Protein AF-A0A932YZR0-F1 (afdb_monomer_lite)

Foldseek 3Di:
DVVVVVVVVVVVVVVVVVVVVPPPPPDFQVQQQVLVVVQCCVPPVQKDWPDKGWDRDDPPPPQWIWMWTWIAGPPPRHDIDIFIKIAGGRPDPDGHMDGDPDPPPPDD

Sequence (108 aa):
MRRALLQKMIVCVMLCSIALGACGYMCDQGAAESEAKDFLATMYPDKDVIARSCAGMDSDGDNYVSCTARVRGKTTGAAEETLALECAASFTLQSGCRLQRAGAVVNR

Radius of gyration: 21.75 Å; chains: 1; bounding box: 39×26×77 Å

pLDDT: mean 75.61, std 15.64, range [36.69, 91.69]

Str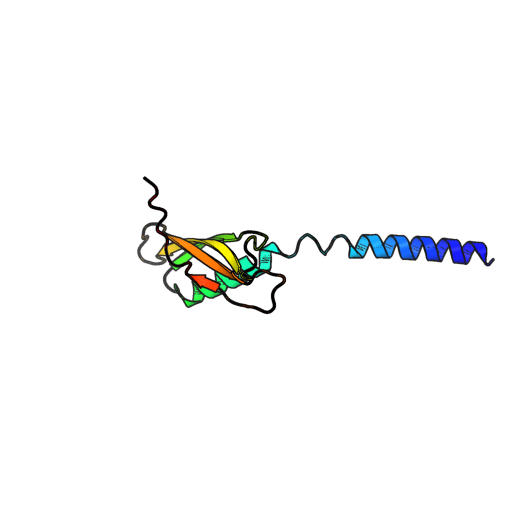ucture (mmCIF, N/CA/C/O backbone):
data_AF-A0A932YZR0-F1
#
_entry.id   AF-A0A932YZR0-F1
#
loop_
_atom_site.group_PDB
_atom_site.id
_atom_site.type_symbol
_atom_sit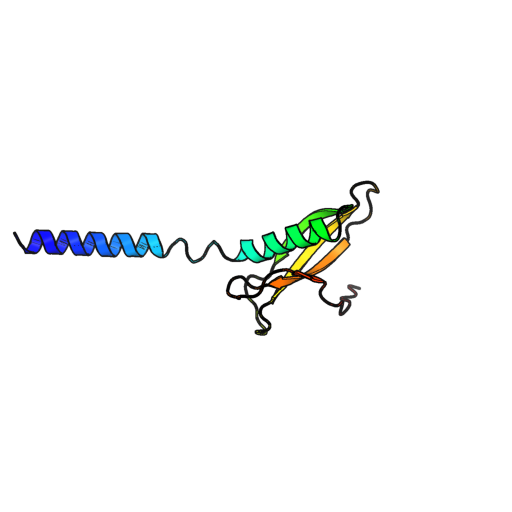e.label_atom_id
_atom_site.label_alt_id
_atom_site.label_comp_id
_atom_site.label_asym_id
_atom_site.label_entity_id
_atom_site.label_seq_id
_atom_site.pdbx_PDB_ins_code
_atom_site.Cartn_x
_atom_site.Cartn_y
_atom_site.Cartn_z
_atom_site.occupancy
_atom_site.B_iso_or_equiv
_atom_site.auth_seq_id
_atom_site.auth_comp_id
_atom_site.auth_asym_id
_atom_site.auth_atom_id
_atom_site.pdbx_PDB_model_num
ATOM 1 N N . MET A 1 1 ? 20.229 13.344 -53.249 1.00 58.09 1 MET A N 1
ATOM 2 C CA . MET A 1 1 ? 18.965 12.775 -52.715 1.00 58.09 1 MET A CA 1
ATOM 3 C C . MET A 1 1 ? 19.154 11.797 -51.545 1.00 58.09 1 MET A C 1
ATOM 5 O O . MET A 1 1 ? 18.442 11.940 -50.565 1.00 58.09 1 MET A O 1
ATOM 9 N N . ARG A 1 2 ? 20.130 10.868 -51.551 1.00 57.03 2 ARG A N 1
ATOM 10 C CA . ARG A 1 2 ? 20.336 9.890 -50.447 1.00 57.03 2 ARG A CA 1
ATOM 11 C C . ARG A 1 2 ? 20.735 10.494 -49.082 1.00 57.03 2 ARG A C 1
ATOM 13 O O . ARG A 1 2 ? 20.301 10.001 -48.050 1.00 57.03 2 ARG A O 1
ATOM 20 N N . ARG A 1 3 ? 21.496 11.598 -49.064 1.00 60.16 3 ARG A N 1
ATOM 21 C CA . ARG A 1 3 ? 21.935 12.274 -47.820 1.00 60.16 3 ARG A CA 1
ATOM 22 C C . ARG A 1 3 ? 20.786 12.938 -47.041 1.00 60.16 3 ARG A C 1
ATOM 24 O O . ARG A 1 3 ? 20.788 12.909 -45.819 1.00 60.16 3 ARG A O 1
ATOM 31 N N . ALA A 1 4 ? 19.768 13.440 -47.744 1.00 61.50 4 ALA A N 1
ATOM 32 C CA . ALA A 1 4 ? 18.584 14.047 -47.129 1.00 61.50 4 ALA A CA 1
ATOM 33 C C . ALA A 1 4 ? 17.641 13.010 -46.483 1.00 61.50 4 ALA A C 1
ATOM 35 O O . ALA A 1 4 ? 16.918 13.338 -45.549 1.00 61.50 4 ALA A O 1
ATOM 36 N N . LEU A 1 5 ? 17.660 11.758 -46.958 1.00 59.53 5 LEU A N 1
ATOM 37 C CA . LEU A 1 5 ? 16.898 10.648 -46.371 1.00 59.53 5 LEU A CA 1
ATOM 38 C C . LEU A 1 5 ? 17.582 10.097 -45.111 1.00 59.53 5 LEU A C 1
ATOM 40 O O . LEU A 1 5 ? 16.914 9.841 -44.113 1.00 59.53 5 LEU A O 1
ATOM 44 N N . LEU A 1 6 ? 18.916 10.001 -45.128 1.00 63.97 6 LEU A N 1
ATOM 45 C CA . LEU A 1 6 ? 19.725 9.605 -43.969 1.00 63.97 6 LEU A CA 1
ATOM 46 C C . LEU A 1 6 ? 19.584 10.587 -42.798 1.00 63.97 6 LEU A C 1
ATOM 48 O O . LEU A 1 6 ? 19.385 10.166 -41.663 1.00 63.97 6 LEU A O 1
ATOM 52 N N . GLN A 1 7 ? 19.608 11.892 -43.077 1.00 70.94 7 GLN A N 1
ATOM 53 C CA . GLN A 1 7 ? 19.474 12.918 -42.040 1.00 70.94 7 GLN A CA 1
ATOM 54 C C . GLN A 1 7 ? 18.082 12.906 -41.383 1.00 70.94 7 GLN A C 1
ATOM 56 O O . GLN A 1 7 ? 17.973 13.081 -40.173 1.00 70.94 7 GLN A O 1
ATOM 61 N N . LYS A 1 8 ? 17.023 12.623 -42.155 1.00 72.44 8 LYS A N 1
ATOM 62 C CA . LYS A 1 8 ? 15.657 12.474 -41.626 1.00 72.44 8 LYS A CA 1
ATOM 63 C C . LYS A 1 8 ? 15.486 11.207 -40.780 1.00 72.44 8 LYS A C 1
ATOM 65 O O . LYS A 1 8 ? 14.798 11.261 -39.766 1.00 72.44 8 LYS A O 1
ATOM 70 N N . MET A 1 9 ? 16.134 10.098 -41.148 1.00 71.69 9 MET A N 1
ATOM 71 C CA . MET A 1 9 ? 16.097 8.870 -40.342 1.00 71.69 9 MET A CA 1
ATOM 72 C C . MET A 1 9 ? 16.801 9.030 -38.991 1.00 71.69 9 MET A C 1
ATOM 74 O O . MET A 1 9 ? 16.247 8.618 -37.979 1.00 71.69 9 MET A O 1
ATOM 78 N N . ILE A 1 10 ? 17.974 9.670 -38.948 1.00 77.56 10 ILE A N 1
ATOM 79 C CA . ILE A 1 10 ? 18.731 9.849 -37.694 1.00 77.56 10 ILE A CA 1
ATOM 80 C C . ILE A 1 10 ? 17.953 10.715 -36.692 1.00 77.56 10 ILE A C 1
ATOM 82 O O . ILE A 1 10 ? 17.884 10.381 -35.511 1.00 77.56 10 ILE A O 1
ATOM 86 N N . VAL A 1 11 ? 17.319 11.792 -37.168 1.00 78.44 11 VAL A N 1
ATOM 87 C CA . VAL A 1 11 ? 16.477 12.662 -36.328 1.00 78.44 11 VAL A CA 1
ATOM 88 C C . VAL A 1 11 ? 15.265 11.898 -35.787 1.00 78.44 11 VAL A C 1
ATOM 90 O O . VAL A 1 11 ? 14.939 12.038 -34.613 1.00 78.44 11 VAL A O 1
ATOM 93 N N . CYS A 1 12 ? 14.646 11.043 -36.607 1.00 75.50 12 CYS A N 1
ATOM 94 C CA . CYS A 1 12 ? 13.515 10.213 -36.189 1.00 75.50 12 CYS A CA 1
ATOM 95 C C . CYS A 1 12 ? 13.909 9.222 -35.078 1.00 75.50 12 CYS A C 1
ATOM 97 O O . CYS A 1 12 ? 13.234 9.139 -34.056 1.00 75.50 12 CYS A O 1
ATOM 99 N N . VAL A 1 13 ? 15.045 8.531 -35.230 1.00 73.06 13 VAL A N 1
ATOM 100 C CA . VAL A 1 13 ? 15.521 7.545 -34.243 1.00 73.06 13 VAL A CA 1
ATOM 101 C C . VAL A 1 13 ? 15.885 8.207 -32.911 1.00 73.06 13 VAL A C 1
ATOM 103 O O . VAL A 1 13 ? 15.478 7.705 -31.865 1.00 73.06 13 VAL A O 1
ATOM 106 N N . MET A 1 14 ? 16.573 9.356 -32.929 1.00 65.44 14 MET A N 1
ATOM 107 C CA . MET A 1 14 ? 16.899 10.081 -31.692 1.00 65.44 14 MET A CA 1
ATOM 108 C C . MET A 1 14 ? 15.653 10.603 -30.958 1.00 65.44 14 MET A C 1
ATOM 110 O O . MET A 1 14 ? 15.584 10.516 -29.731 1.00 65.44 14 MET A O 1
ATOM 114 N N . LEU A 1 15 ? 14.644 11.091 -31.688 1.00 63.59 15 LEU A N 1
ATOM 115 C CA . LEU A 1 15 ? 13.366 11.512 -31.099 1.00 63.59 15 LEU A CA 1
ATOM 116 C C . LEU A 1 15 ? 12.604 10.339 -30.463 1.00 63.59 15 LEU A C 1
ATOM 118 O O . LEU A 1 15 ? 12.062 10.491 -29.368 1.00 63.59 15 LEU A O 1
ATOM 122 N N . CYS A 1 16 ? 12.613 9.157 -31.085 1.00 60.19 16 CYS A N 1
ATOM 123 C CA . CYS A 1 16 ? 11.978 7.965 -30.517 1.00 60.19 16 CYS A CA 1
ATOM 124 C C . CYS A 1 16 ? 12.661 7.478 -29.229 1.00 60.19 16 CYS A C 1
ATOM 126 O O . CYS A 1 16 ? 11.971 7.052 -28.303 1.00 60.19 16 CYS A O 1
ATOM 128 N N . SER A 1 17 ? 13.990 7.578 -29.121 1.00 61.81 17 SER A N 1
ATOM 129 C CA . SER A 1 17 ? 14.706 7.165 -27.904 1.00 61.81 17 SER A CA 1
ATOM 130 C C . SER A 1 17 ? 14.418 8.049 -26.684 1.00 61.81 17 SER A C 1
ATOM 132 O O . SER A 1 17 ? 14.398 7.545 -25.564 1.00 61.81 17 SER A O 1
ATOM 134 N N . ILE A 1 18 ? 14.137 9.343 -26.874 1.00 62.31 18 ILE A N 1
ATOM 135 C CA . ILE A 1 18 ? 13.815 10.258 -25.762 1.00 62.31 18 ILE A CA 1
ATOM 136 C C . ILE A 1 18 ? 12.393 9.997 -25.237 1.00 62.31 18 ILE A C 1
ATOM 138 O O . ILE A 1 18 ? 12.160 10.054 -24.032 1.00 62.31 18 ILE A O 1
ATOM 142 N N . ALA A 1 19 ? 11.455 9.636 -26.120 1.00 57.16 19 ALA A N 1
ATOM 143 C CA . ALA A 1 19 ? 10.080 9.316 -25.734 1.00 57.16 19 ALA A CA 1
ATOM 144 C C . ALA A 1 19 ? 9.968 8.022 -24.902 1.00 57.16 19 ALA A C 1
ATOM 146 O O . ALA A 1 19 ? 9.109 7.927 -24.030 1.00 57.16 19 ALA A O 1
ATOM 147 N N . LEU A 1 20 ? 10.852 7.044 -25.129 1.00 55.88 20 LEU A N 1
ATOM 148 C CA . LEU A 1 20 ? 10.846 5.769 -24.399 1.00 55.88 20 LEU A CA 1
ATOM 149 C C . LEU A 1 20 ? 11.593 5.826 -23.053 1.00 55.88 20 LEU A C 1
ATOM 151 O O . LEU A 1 20 ? 11.346 4.989 -22.191 1.00 55.88 20 LEU A O 1
ATOM 155 N N . GLY A 1 21 ? 12.472 6.813 -22.839 1.00 49.66 21 GLY A N 1
ATOM 156 C CA . GLY A 1 21 ? 13.244 6.949 -21.595 1.00 49.66 21 GLY A CA 1
ATOM 157 C C . GLY A 1 21 ? 12.495 7.612 -20.431 1.00 49.66 21 GLY A C 1
ATOM 158 O O . GLY A 1 21 ? 12.864 7.414 -19.277 1.00 49.66 21 GLY A O 1
ATOM 159 N N . ALA A 1 22 ? 11.435 8.380 -20.704 1.00 49.53 22 ALA A N 1
ATOM 160 C CA . ALA A 1 22 ? 10.742 9.174 -19.682 1.00 49.53 22 ALA A CA 1
ATOM 161 C C . ALA A 1 22 ? 9.644 8.410 -18.912 1.00 49.53 22 ALA A C 1
ATOM 163 O O . ALA A 1 22 ? 9.268 8.828 -17.822 1.00 49.53 22 ALA A O 1
ATOM 164 N N . CYS A 1 23 ? 9.138 7.288 -19.437 1.00 47.09 23 CYS A N 1
ATOM 165 C CA . CYS A 1 23 ? 8.096 6.493 -18.765 1.00 47.09 23 CYS A CA 1
ATOM 166 C C . CYS A 1 23 ? 8.636 5.370 -17.863 1.00 47.09 23 CYS A C 1
ATOM 168 O O . CYS A 1 23 ? 7.870 4.810 -17.090 1.00 47.09 23 CYS A O 1
ATOM 170 N N . GLY A 1 24 ? 9.932 5.040 -17.922 1.00 45.00 24 GLY A N 1
ATOM 171 C CA . GLY A 1 24 ? 10.501 3.930 -17.141 1.00 45.00 24 GLY A CA 1
ATOM 172 C C . GLY A 1 24 ? 10.791 4.245 -15.668 1.00 45.00 24 GLY A C 1
ATOM 173 O O . GLY A 1 24 ? 10.930 3.327 -14.873 1.00 45.00 24 GLY A O 1
ATOM 174 N N . TYR A 1 25 ? 10.877 5.526 -15.291 1.00 48.34 25 TYR A N 1
ATOM 175 C CA . TYR A 1 25 ? 11.331 5.940 -13.953 1.00 48.34 25 TYR A CA 1
ATOM 176 C C . TYR A 1 25 ? 10.214 6.393 -13.000 1.00 48.34 25 TYR A C 1
ATOM 178 O O . TYR A 1 25 ? 10.487 6.621 -11.826 1.00 48.34 25 TYR A O 1
ATOM 186 N N . MET A 1 26 ? 8.968 6.543 -13.467 1.00 44.59 26 MET A N 1
ATOM 187 C CA . MET A 1 26 ? 7.882 7.137 -12.662 1.00 44.59 26 MET A CA 1
ATOM 188 C C . MET A 1 26 ? 6.757 6.168 -12.269 1.00 44.59 26 MET A C 1
ATOM 190 O O . MET A 1 26 ? 5.825 6.584 -11.588 1.00 44.59 26 MET A O 1
ATOM 194 N N . CYS A 1 27 ? 6.808 4.895 -12.671 1.00 46.69 27 CYS A N 1
ATOM 195 C CA . CYS A 1 27 ? 5.669 3.979 -12.500 1.00 46.69 27 CYS A CA 1
ATOM 196 C C . CYS A 1 27 ? 5.768 3.023 -11.305 1.00 46.69 27 CYS A C 1
ATOM 198 O O . CYS A 1 27 ? 4.828 2.274 -11.058 1.00 46.69 27 CYS A O 1
ATOM 200 N N . ASP A 1 28 ? 6.864 3.041 -10.554 1.00 53.59 28 ASP A N 1
ATOM 201 C CA . ASP A 1 28 ? 7.239 1.843 -9.807 1.00 53.59 28 ASP A CA 1
ATOM 202 C C . ASP A 1 28 ? 6.873 1.864 -8.310 1.00 53.59 28 ASP A C 1
ATOM 204 O O . ASP A 1 28 ? 6.545 0.831 -7.742 1.00 53.59 28 ASP A O 1
ATOM 208 N N . GLN A 1 29 ? 6.773 3.037 -7.672 1.00 56.66 29 GLN A N 1
ATOM 209 C CA . GLN A 1 29 ? 6.273 3.126 -6.285 1.00 56.66 29 GLN A CA 1
ATOM 210 C C . GLN A 1 29 ? 4.773 2.808 -6.152 1.00 56.66 29 GLN A C 1
ATOM 212 O O . GLN A 1 29 ? 4.305 2.451 -5.073 1.00 56.66 29 GLN A O 1
ATOM 217 N N . GLY A 1 30 ? 4.006 2.920 -7.242 1.00 69.19 30 GLY A N 1
ATOM 218 C CA . GLY A 1 30 ? 2.551 2.781 -7.200 1.00 69.19 30 GLY A CA 1
ATOM 219 C C . GLY A 1 30 ? 2.053 1.348 -7.009 1.00 69.19 30 GLY A C 1
ATOM 220 O O . GLY A 1 30 ? 0.976 1.163 -6.447 1.00 69.19 30 GLY A O 1
ATOM 221 N N . ALA A 1 31 ? 2.808 0.336 -7.453 1.00 82.38 31 ALA A N 1
ATOM 222 C CA . ALA A 1 31 ? 2.353 -1.055 -7.408 1.00 82.38 31 ALA A CA 1
ATOM 223 C C . ALA A 1 31 ? 2.227 -1.557 -5.962 1.00 82.38 31 ALA A C 1
ATOM 225 O O . ALA A 1 31 ? 1.135 -1.934 -5.536 1.00 82.38 31 ALA A O 1
ATOM 226 N N . ALA A 1 32 ? 3.300 -1.439 -5.174 1.00 85.94 32 ALA A N 1
ATOM 227 C CA . ALA A 1 32 ? 3.301 -1.827 -3.765 1.00 85.94 32 ALA A CA 1
ATOM 228 C C . ALA A 1 32 ? 2.274 -1.036 -2.936 1.00 85.94 32 ALA A C 1
ATOM 230 O O . ALA A 1 32 ? 1.576 -1.602 -2.095 1.00 85.94 32 ALA A O 1
ATOM 231 N N . GLU A 1 33 ? 2.113 0.268 -3.194 1.00 87.69 33 GLU A N 1
ATOM 232 C CA . GLU A 1 33 ? 1.105 1.081 -2.502 1.00 87.69 33 GLU A CA 1
ATOM 233 C C . GLU A 1 33 ? -0.337 0.704 -2.868 1.00 87.69 33 GLU A C 1
ATOM 235 O O . GLU A 1 33 ? -1.240 0.809 -2.024 1.00 87.69 33 GLU A O 1
ATOM 240 N N . SER A 1 34 ? -0.561 0.283 -4.116 1.00 87.12 34 SER A N 1
ATOM 241 C CA . SER A 1 34 ? -1.853 -0.223 -4.579 1.00 87.12 34 SER A CA 1
ATOM 242 C C . SER A 1 34 ? -2.180 -1.555 -3.914 1.00 87.12 34 SER A C 1
ATOM 244 O O . SER A 1 34 ? -3.254 -1.696 -3.334 1.00 87.12 34 SER A O 1
ATOM 246 N N . GLU A 1 35 ? -1.242 -2.500 -3.904 1.00 88.94 35 GLU A N 1
ATOM 247 C CA . GLU A 1 35 ? -1.431 -3.786 -3.228 1.00 88.94 35 GLU A CA 1
ATOM 248 C C . GLU A 1 35 ? -1.638 -3.608 -1.719 1.00 88.94 35 GLU A C 1
ATOM 250 O O . GLU A 1 35 ? -2.518 -4.241 -1.130 1.00 88.94 35 GLU A O 1
ATOM 255 N N . ALA A 1 36 ? -0.909 -2.677 -1.091 1.00 89.50 36 ALA A N 1
ATOM 256 C CA . ALA A 1 36 ? -1.091 -2.339 0.319 1.00 89.50 36 ALA A CA 1
ATOM 257 C C . ALA A 1 36 ? -2.510 -1.830 0.599 1.00 89.50 36 ALA A C 1
ATOM 259 O O . ALA A 1 36 ? -3.101 -2.147 1.634 1.00 89.50 36 ALA A O 1
ATOM 260 N N . LYS A 1 37 ? -3.078 -1.037 -0.316 1.00 89.56 37 LYS A N 1
ATOM 261 C CA . LYS A 1 37 ? -4.453 -0.544 -0.202 1.00 89.56 37 LYS A CA 1
ATOM 262 C C . LYS A 1 37 ? -5.458 -1.693 -0.244 1.00 89.56 37 LYS A C 1
ATOM 264 O O . LYS A 1 37 ? -6.335 -1.746 0.619 1.00 89.56 37 LYS A O 1
ATOM 269 N N . ASP A 1 38 ? -5.326 -2.588 -1.215 1.00 90.44 38 ASP A N 1
ATOM 270 C CA . ASP A 1 38 ? -6.261 -3.697 -1.419 1.00 90.44 38 ASP A CA 1
ATOM 271 C C . ASP A 1 38 ? -6.181 -4.715 -0.272 1.00 90.44 38 ASP A C 1
ATOM 273 O O . ASP A 1 38 ? -7.207 -5.174 0.244 1.00 90.44 38 ASP A O 1
ATOM 277 N N . PHE A 1 39 ? -4.967 -4.987 0.214 1.00 91.69 39 PHE A N 1
ATOM 278 C CA . PHE A 1 39 ? -4.740 -5.808 1.398 1.00 91.69 39 PHE A CA 1
ATOM 279 C C . PHE A 1 39 ? -5.422 -5.220 2.639 1.00 91.69 39 PHE A C 1
ATOM 281 O O . PHE A 1 39 ? -6.161 -5.919 3.333 1.00 91.69 39 PHE A O 1
ATOM 288 N N . LEU A 1 40 ? -5.232 -3.923 2.909 1.00 91.38 40 LEU A N 1
ATOM 289 C CA . LEU A 1 40 ? -5.842 -3.263 4.066 1.00 91.38 40 LEU A CA 1
ATOM 290 C C . LEU A 1 40 ? -7.365 -3.195 3.971 1.00 91.38 40 LEU A C 1
ATOM 292 O O . LEU A 1 40 ? -8.034 -3.384 4.982 1.00 91.38 40 LEU A O 1
ATOM 296 N N . ALA A 1 41 ? -7.915 -2.960 2.778 1.00 90.75 41 ALA A N 1
ATOM 297 C CA . ALA A 1 41 ? -9.360 -2.960 2.565 1.00 90.75 41 ALA A CA 1
ATOM 298 C C . ALA A 1 41 ? -9.984 -4.336 2.850 1.00 90.75 41 ALA A C 1
ATOM 300 O O . ALA A 1 41 ? -11.100 -4.412 3.363 1.00 90.75 41 ALA A O 1
ATOM 301 N N . THR A 1 42 ? -9.247 -5.409 2.552 1.00 90.56 42 THR A N 1
ATOM 302 C CA . THR A 1 42 ? -9.678 -6.791 2.792 1.00 90.56 42 THR A CA 1
ATOM 303 C C . THR A 1 42 ? -9.537 -7.186 4.264 1.00 90.56 42 THR A C 1
ATOM 305 O O . THR A 1 42 ? -10.445 -7.790 4.830 1.00 90.56 42 THR A O 1
ATOM 308 N N . MET A 1 43 ? -8.413 -6.839 4.897 1.00 89.50 43 MET A N 1
ATOM 309 C CA . MET A 1 43 ? -8.091 -7.256 6.269 1.00 89.50 43 MET A CA 1
ATOM 310 C C . MET A 1 43 ? -8.734 -6.377 7.348 1.00 89.50 43 MET A C 1
ATOM 312 O O . MET A 1 43 ? -9.004 -6.861 8.444 1.00 89.50 43 MET A O 1
ATOM 316 N N . TYR A 1 44 ? -8.977 -5.098 7.052 1.00 89.69 44 TYR A N 1
ATOM 317 C CA . TYR A 1 44 ? -9.518 -4.111 7.991 1.00 89.69 44 TYR A CA 1
ATOM 318 C C . TYR A 1 44 ? -10.705 -3.349 7.374 1.00 89.69 44 TYR A C 1
ATOM 320 O O . TYR A 1 44 ? -10.639 -2.130 7.190 1.00 89.69 44 TYR A O 1
ATOM 328 N N . PRO A 1 45 ? -11.812 -4.038 7.032 1.00 90.12 45 PRO A N 1
ATOM 329 C CA . PRO A 1 45 ? -12.955 -3.420 6.352 1.00 90.12 45 PRO A CA 1
ATOM 330 C C . PRO A 1 45 ? -13.635 -2.320 7.185 1.00 90.12 45 PRO A C 1
ATOM 332 O O . PRO A 1 45 ? -14.241 -1.394 6.636 1.00 90.12 45 PRO A O 1
ATOM 335 N N . ASP A 1 46 ? -13.507 -2.390 8.508 1.00 90.69 46 ASP A N 1
ATOM 336 C CA . ASP A 1 46 ? -14.022 -1.451 9.504 1.00 90.69 46 ASP A CA 1
ATOM 337 C C . ASP A 1 46 ? -13.094 -0.251 9.769 1.00 90.69 46 ASP A C 1
ATOM 339 O O . ASP A 1 46 ? -13.444 0.642 10.547 1.00 90.69 46 ASP A O 1
ATOM 343 N N . LYS A 1 47 ? -11.937 -0.181 9.098 1.00 89.75 47 LYS A N 1
ATOM 344 C CA . LYS A 1 47 ? -10.981 0.922 9.231 1.00 89.75 47 LYS A CA 1
ATOM 345 C C . LYS A 1 47 ? -10.852 1.734 7.942 1.00 89.75 47 LYS A C 1
ATOM 347 O O . LYS A 1 47 ? -10.955 1.216 6.832 1.00 89.75 47 LYS A O 1
ATOM 352 N N . ASP A 1 48 ? -10.631 3.032 8.098 1.00 89.81 48 ASP A N 1
ATOM 353 C CA . ASP A 1 48 ? -10.231 3.950 7.039 1.00 89.81 48 ASP A CA 1
ATOM 354 C C . ASP A 1 48 ? -8.713 3.997 6.952 1.00 89.81 48 ASP A C 1
ATOM 356 O O . ASP A 1 48 ? -8.032 4.150 7.966 1.00 89.81 48 ASP A O 1
ATOM 360 N N . VAL A 1 49 ? -8.177 3.908 5.735 1.00 89.19 49 VAL A N 1
ATOM 361 C CA . VAL A 1 49 ? -6.739 4.050 5.501 1.00 89.19 49 VAL A CA 1
ATOM 362 C C . VAL A 1 49 ? -6.412 5.518 5.243 1.00 89.19 49 VAL A C 1
ATOM 364 O O . VAL A 1 49 ? -6.732 6.051 4.183 1.00 89.19 49 VAL A O 1
ATOM 367 N N . ILE A 1 50 ? -5.754 6.157 6.208 1.00 89.69 50 ILE A N 1
ATOM 368 C CA . ILE A 1 50 ? -5.415 7.587 6.195 1.00 89.69 50 ILE A CA 1
A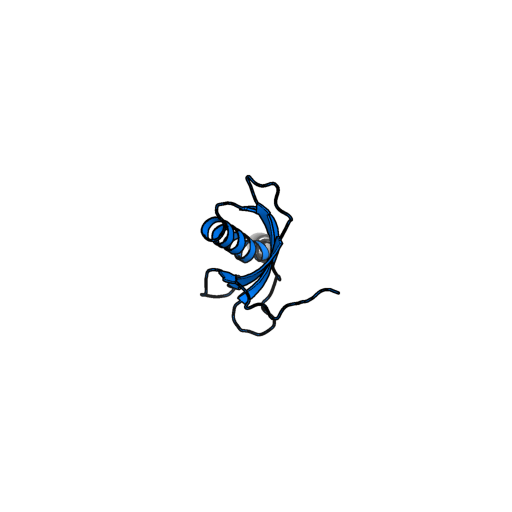TOM 369 C C . ILE A 1 50 ? -4.189 7.852 5.324 1.00 89.69 50 ILE A C 1
ATOM 371 O O . ILE 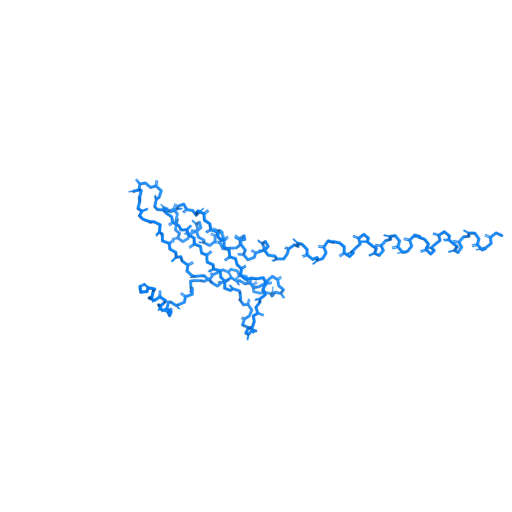A 1 50 ? -4.160 8.805 4.552 1.00 89.69 50 ILE A O 1
ATOM 375 N N . ALA A 1 51 ? -3.163 7.017 5.465 1.00 87.06 51 ALA A N 1
ATOM 376 C CA . ALA A 1 51 ? -1.912 7.153 4.732 1.00 87.06 51 ALA A CA 1
ATOM 377 C C . ALA A 1 51 ? -1.288 5.780 4.495 1.00 87.06 51 ALA A C 1
ATOM 379 O O . ALA A 1 51 ? -1.485 4.858 5.288 1.00 87.06 51 ALA A O 1
ATOM 380 N N . ARG A 1 52 ? -0.529 5.658 3.408 1.00 88.75 52 ARG A N 1
ATOM 381 C CA . ARG A 1 52 ? 0.326 4.513 3.088 1.00 88.75 52 ARG A CA 1
ATOM 382 C C . ARG A 1 52 ? 1.609 5.055 2.478 1.00 88.75 52 ARG A C 1
ATOM 384 O O . ARG A 1 52 ? 1.560 6.079 1.806 1.00 88.75 52 ARG A O 1
ATOM 391 N N . SER A 1 53 ? 2.724 4.404 2.757 1.00 89.31 53 SER A N 1
ATOM 392 C CA . SER A 1 53 ? 4.016 4.722 2.161 1.00 89.31 53 SER A CA 1
ATOM 393 C C . SER A 1 53 ? 4.831 3.446 2.089 1.00 89.31 53 SER A C 1
ATOM 395 O O . SER A 1 53 ? 4.957 2.751 3.100 1.00 89.31 53 SER A O 1
ATOM 397 N N . CYS A 1 54 ? 5.343 3.130 0.908 1.00 88.44 54 CYS A N 1
ATOM 398 C CA . CYS A 1 54 ? 6.167 1.956 0.663 1.00 88.44 54 CYS A CA 1
ATOM 399 C C . CYS A 1 54 ? 7.592 2.361 0.284 1.00 88.44 54 CYS A C 1
ATOM 401 O O . CYS A 1 54 ? 7.815 3.376 -0.380 1.00 88.44 54 CYS A O 1
ATOM 403 N N . ALA A 1 55 ? 8.570 1.554 0.693 1.00 86.69 55 ALA A N 1
ATOM 404 C CA . ALA A 1 55 ? 9.927 1.672 0.188 1.00 86.69 55 ALA A CA 1
ATOM 405 C C . ALA A 1 55 ? 9.931 1.445 -1.334 1.00 86.69 55 ALA A C 1
ATOM 407 O O . ALA A 1 55 ? 9.190 0.615 -1.853 1.00 86.69 55 ALA A O 1
ATOM 408 N N . GLY A 1 56 ? 10.757 2.206 -2.056 1.00 74.69 56 GLY A N 1
ATOM 409 C CA . GLY A 1 56 ? 10.809 2.144 -3.522 1.00 74.69 56 GLY A CA 1
ATOM 410 C C . GLY A 1 56 ? 11.658 1.001 -4.083 1.00 74.69 56 GLY A C 1
ATOM 411 O O . GLY A 1 56 ? 11.725 0.844 -5.294 1.00 74.69 56 GLY A O 1
ATOM 412 N N . MET A 1 57 ? 12.354 0.249 -3.231 1.00 78.31 57 MET A N 1
ATOM 413 C CA . MET A 1 57 ? 13.233 -0.844 -3.636 1.00 78.31 57 MET A CA 1
ATOM 414 C C . MET A 1 57 ? 13.404 -1.818 -2.472 1.00 78.31 57 MET A C 1
ATOM 416 O O . MET A 1 57 ? 13.533 -1.392 -1.323 1.00 78.31 57 MET A O 1
ATOM 420 N N . ASP A 1 58 ? 13.413 -3.107 -2.794 1.00 79.69 58 ASP A N 1
ATOM 421 C CA . ASP A 1 58 ? 13.831 -4.175 -1.892 1.00 79.69 58 ASP A CA 1
ATOM 422 C C . ASP A 1 58 ? 15.359 -4.104 -1.707 1.00 79.69 58 ASP A C 1
ATOM 424 O O . ASP A 1 58 ? 16.119 -4.109 -2.678 1.00 79.69 58 ASP A O 1
ATOM 428 N N . SER A 1 59 ? 15.801 -3.981 -0.456 1.00 74.81 59 SER A N 1
ATOM 429 C CA . SER A 1 59 ? 17.216 -3.868 -0.091 1.00 74.81 59 SER A CA 1
ATOM 430 C C . SER A 1 59 ? 17.852 -5.172 0.392 1.00 74.81 59 SER A C 1
ATOM 432 O O . SER A 1 59 ? 19.077 -5.217 0.514 1.00 74.81 59 SER A O 1
ATOM 434 N N . ASP A 1 60 ? 17.062 -6.196 0.715 1.00 78.12 60 ASP A N 1
ATOM 435 C CA . ASP A 1 60 ? 17.548 -7.461 1.282 1.00 78.12 60 ASP A CA 1
ATOM 436 C C . ASP A 1 60 ? 17.370 -8.664 0.338 1.00 78.12 60 ASP A C 1
ATOM 438 O O . ASP A 1 60 ? 17.958 -9.724 0.574 1.00 78.12 60 ASP A O 1
ATOM 442 N N . GLY A 1 61 ? 16.685 -8.461 -0.791 1.00 79.50 61 GLY A N 1
ATOM 443 C CA . GLY A 1 61 ? 16.543 -9.437 -1.866 1.00 79.50 61 GLY A CA 1
ATOM 444 C C . GLY A 1 61 ? 15.467 -10.484 -1.588 1.00 79.50 61 GLY A C 1
ATOM 445 O O . GLY A 1 61 ? 15.476 -11.542 -2.230 1.00 79.50 61 GLY A O 1
ATOM 446 N N . ASP A 1 62 ? 14.569 -10.236 -0.631 1.00 81.12 62 ASP A N 1
ATOM 447 C CA . ASP A 1 62 ? 13.472 -11.137 -0.289 1.00 81.12 62 ASP A CA 1
ATOM 448 C C . ASP A 1 62 ? 12.239 -10.994 -1.204 1.00 81.12 62 ASP A C 1
ATOM 450 O O . ASP A 1 62 ? 11.321 -11.814 -1.115 1.00 81.12 62 ASP A O 1
ATOM 454 N N . ASN A 1 63 ? 12.281 -10.058 -2.160 1.00 85.94 63 ASN A N 1
ATOM 455 C CA . ASN A 1 63 ? 11.226 -9.675 -3.103 1.00 85.94 63 ASN A CA 1
ATOM 456 C C . ASN A 1 63 ? 10.054 -8.899 -2.482 1.00 85.94 63 ASN A C 1
ATOM 458 O O . ASN A 1 63 ? 9.021 -8.727 -3.137 1.00 85.94 63 ASN A O 1
ATOM 462 N N . TYR A 1 64 ? 10.204 -8.375 -1.268 1.00 87.31 64 TYR A N 1
ATOM 463 C CA . TYR A 1 64 ? 9.227 -7.508 -0.626 1.00 87.31 64 TYR A CA 1
ATOM 464 C C . TYR A 1 64 ? 9.814 -6.125 -0.321 1.00 87.31 64 TYR A C 1
ATOM 466 O O . TYR A 1 64 ? 11.001 -5.932 -0.088 1.00 87.31 64 TYR A O 1
ATOM 474 N N . VAL A 1 65 ? 8.948 -5.115 -0.312 1.00 89.25 65 VAL A N 1
ATOM 475 C CA . VAL A 1 65 ? 9.249 -3.775 0.185 1.00 89.25 65 VAL A CA 1
ATOM 476 C C . VAL A 1 65 ? 8.505 -3.525 1.482 1.00 89.25 65 VAL A C 1
ATOM 478 O O . VAL A 1 65 ? 7.336 -3.882 1.643 1.00 89.25 65 VAL A O 1
ATOM 481 N N . SER A 1 66 ? 9.183 -2.857 2.411 1.00 89.44 66 SER A N 1
ATOM 482 C CA . SER A 1 66 ? 8.565 -2.394 3.648 1.00 89.44 66 SER A CA 1
ATOM 483 C C . SER A 1 66 ? 7.569 -1.274 3.353 1.00 89.44 66 SER A C 1
ATOM 485 O O . SER A 1 66 ? 7.913 -0.262 2.743 1.00 89.44 66 SER A O 1
ATOM 487 N N . CYS A 1 67 ? 6.344 -1.431 3.833 1.00 89.50 67 CYS A N 1
ATOM 488 C CA . CYS A 1 67 ? 5.263 -0.467 3.727 1.00 89.50 67 CYS A CA 1
ATOM 489 C C . CYS A 1 67 ? 4.746 -0.106 5.120 1.00 89.50 67 CYS A C 1
ATOM 491 O O . CYS A 1 67 ? 4.583 -0.952 5.993 1.00 89.50 67 CYS A O 1
ATOM 493 N N . THR A 1 68 ? 4.443 1.167 5.337 1.00 91.50 68 THR A N 1
ATOM 494 C CA . THR A 1 68 ? 3.781 1.650 6.550 1.00 91.50 68 THR A CA 1
ATOM 495 C C . THR A 1 68 ? 2.413 2.193 6.186 1.00 91.50 68 THR A C 1
ATOM 497 O O . THR A 1 68 ? 2.288 3.008 5.272 1.00 91.50 68 THR A O 1
ATOM 500 N N . ALA A 1 69 ? 1.385 1.779 6.916 1.00 90.75 69 ALA A N 1
ATOM 501 C CA . ALA A 1 69 ? 0.028 2.273 6.752 1.00 90.75 69 ALA A CA 1
ATOM 502 C C . ALA A 1 69 ? -0.501 2.867 8.053 1.00 90.75 69 ALA A C 1
ATOM 504 O O . ALA A 1 69 ? -0.253 2.337 9.129 1.00 90.75 69 ALA A O 1
ATOM 505 N N . ARG A 1 70 ? -1.264 3.953 7.956 1.00 90.94 70 ARG A N 1
ATOM 506 C CA . ARG A 1 70 ? -2.020 4.525 9.074 1.00 90.94 70 ARG A CA 1
ATOM 507 C C . ARG A 1 70 ? -3.491 4.267 8.847 1.00 90.94 70 ARG A C 1
ATOM 509 O O . ARG A 1 70 ? -4.027 4.649 7.805 1.00 90.94 70 ARG A O 1
ATOM 516 N N . VAL A 1 71 ? -4.131 3.634 9.818 1.00 90.31 71 VAL A N 1
ATOM 517 C CA . VAL A 1 71 ? -5.549 3.287 9.773 1.00 90.31 71 VAL A CA 1
ATOM 518 C C . VAL A 1 71 ? -6.288 3.866 10.972 1.00 90.31 71 VAL A C 1
ATOM 520 O O . VAL A 1 71 ? -5.703 4.075 12.030 1.00 90.31 71 VAL A O 1
ATOM 523 N N . ARG A 1 72 ? -7.580 4.138 10.814 1.00 89.88 72 ARG A N 1
ATOM 524 C CA . ARG A 1 72 ? -8.453 4.661 11.872 1.00 89.88 72 ARG A CA 1
ATOM 525 C C . ARG A 1 72 ? -9.797 3.952 11.829 1.00 89.88 72 ARG A C 1
ATOM 527 O O . ARG A 1 72 ? -10.292 3.671 10.747 1.00 89.88 72 ARG A O 1
ATOM 534 N N . GLY A 1 73 ? -10.404 3.668 12.979 1.00 88.38 73 GLY A N 1
ATOM 535 C CA . GLY A 1 73 ? -11.737 3.053 13.015 1.00 88.38 73 GLY A CA 1
ATOM 536 C C . GLY A 1 73 ? -12.804 3.964 12.396 1.00 88.38 73 GLY A C 1
ATOM 537 O O . GLY A 1 73 ? -12.956 5.105 12.836 1.00 88.38 73 GLY A O 1
ATOM 538 N N . LYS A 1 74 ? -13.561 3.455 11.413 1.00 83.31 74 LYS A N 1
ATOM 539 C CA . LYS A 1 74 ? -14.588 4.212 10.664 1.00 83.31 74 LYS A CA 1
ATOM 540 C C . LYS A 1 74 ? -15.706 4.752 11.548 1.00 83.31 74 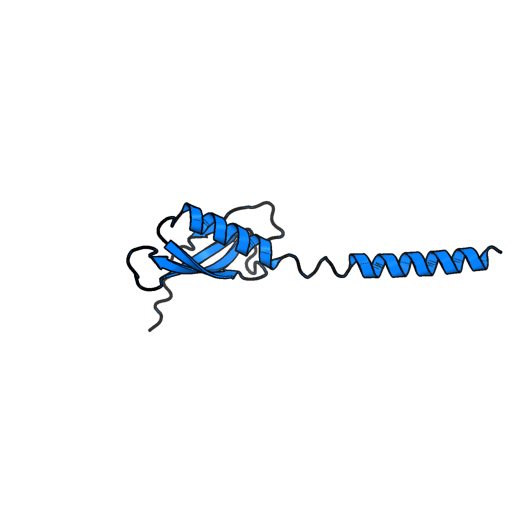LYS A C 1
ATOM 542 O O . LYS A 1 74 ? -16.210 5.849 11.338 1.00 83.31 74 LYS A O 1
ATOM 547 N N . THR A 1 75 ? -16.134 3.949 12.516 1.00 76.81 75 THR A N 1
ATOM 548 C CA . THR A 1 75 ? -17.368 4.183 13.281 1.00 76.81 75 THR A CA 1
ATOM 549 C C . THR A 1 75 ? -17.115 4.614 14.717 1.00 76.81 75 THR A C 1
ATOM 551 O O . THR A 1 75 ? -17.972 5.239 15.333 1.00 76.81 75 THR A O 1
ATOM 554 N N . THR A 1 76 ? -15.945 4.293 15.261 1.00 71.31 76 THR A N 1
ATOM 555 C CA . THR A 1 76 ? -15.628 4.484 16.680 1.00 71.31 76 THR A CA 1
ATOM 556 C C . THR A 1 76 ? -14.827 5.750 16.953 1.00 71.31 76 THR A C 1
ATOM 558 O O . THR A 1 76 ? -14.632 6.095 18.115 1.00 71.31 76 THR A O 1
ATOM 561 N N . GLY A 1 77 ? -14.323 6.428 15.912 1.00 66.94 77 GLY A N 1
ATOM 562 C CA . GLY A 1 77 ? -13.346 7.507 16.086 1.00 66.94 77 GLY A CA 1
ATOM 563 C C . GLY A 1 77 ? -12.090 7.032 16.823 1.00 66.94 77 GLY A C 1
ATOM 564 O O . GLY A 1 77 ? -11.428 7.837 17.477 1.00 66.94 77 GLY A O 1
ATOM 565 N N . ALA A 1 78 ? -11.804 5.723 16.762 1.00 75.00 78 ALA A N 1
ATOM 566 C CA . ALA A 1 78 ? -10.680 5.103 17.448 1.00 75.00 78 ALA A CA 1
ATOM 567 C C . ALA A 1 78 ? -9.364 5.790 17.080 1.00 75.00 78 ALA A C 1
ATOM 569 O O . ALA A 1 78 ? -9.233 6.372 16.001 1.00 75.00 78 ALA A O 1
ATOM 570 N N . ALA A 1 79 ? -8.393 5.704 17.991 1.00 80.19 79 ALA A N 1
ATOM 571 C CA . ALA A 1 79 ? -7.058 6.230 17.762 1.00 80.19 79 ALA A CA 1
ATOM 572 C C . ALA A 1 79 ? -6.479 5.694 16.446 1.00 80.19 79 ALA A C 1
ATOM 574 O O . ALA A 1 79 ? -6.794 4.587 16.003 1.00 80.19 79 ALA A O 1
ATOM 575 N N . GLU A 1 80 ? -5.645 6.510 15.808 1.00 87.31 80 GLU A N 1
ATOM 576 C CA . GLU A 1 80 ? -4.920 6.056 14.634 1.00 87.31 80 GLU A CA 1
ATOM 577 C C . GLU A 1 80 ? -3.924 4.971 15.018 1.00 87.31 80 GLU A C 1
ATOM 579 O O . GLU A 1 80 ? -3.176 5.104 15.988 1.00 87.31 80 GLU A O 1
ATOM 584 N N . GLU A 1 81 ? -3.891 3.923 14.214 1.00 87.44 81 GLU A N 1
ATOM 585 C CA . GLU A 1 81 ? -2.966 2.818 14.362 1.00 87.44 81 GLU A CA 1
ATOM 586 C C . GLU A 1 81 ? -2.023 2.793 13.168 1.00 87.44 81 GLU A C 1
ATOM 588 O O . GLU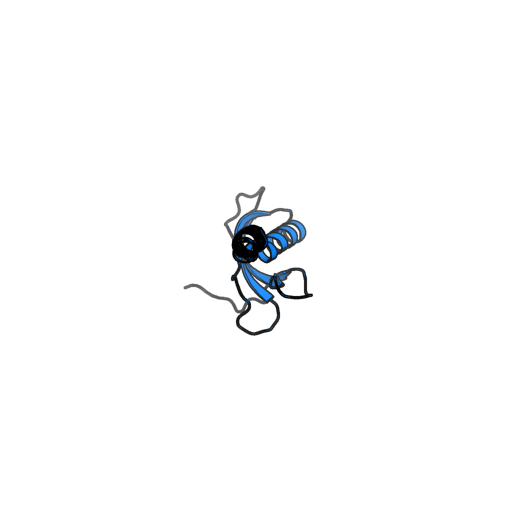 A 1 81 ? -2.440 2.935 12.014 1.00 87.44 81 GLU A O 1
ATOM 593 N N . THR A 1 82 ? -0.742 2.590 13.453 1.00 89.38 82 THR A N 1
ATOM 594 C CA . THR A 1 82 ? 0.280 2.398 12.429 1.00 89.38 82 THR A CA 1
ATOM 595 C C . THR A 1 82 ? 0.524 0.906 12.252 1.00 89.38 82 THR A C 1
ATOM 597 O O . THR A 1 82 ? 0.861 0.209 13.208 1.00 89.38 82 THR A O 1
ATOM 600 N N . LEU A 1 83 ? 0.359 0.419 11.028 1.00 89.06 83 LEU A N 1
ATOM 601 C CA . LEU A 1 83 ? 0.583 -0.962 10.627 1.00 89.06 83 LEU A CA 1
ATOM 602 C C . LEU A 1 83 ? 1.837 -1.040 9.761 1.00 89.06 83 LEU A C 1
ATOM 604 O O . LEU A 1 83 ? 1.974 -0.293 8.790 1.00 89.06 83 LEU A O 1
ATOM 608 N N . ALA A 1 84 ? 2.724 -1.965 10.111 1.00 90.88 84 ALA A N 1
ATOM 609 C CA . ALA A 1 84 ? 3.864 -2.337 9.290 1.00 90.88 84 ALA A CA 1
ATOM 610 C C . ALA A 1 84 ? 3.477 -3.518 8.388 1.00 90.88 84 ALA A C 1
ATOM 612 O O . ALA A 1 84 ? 2.922 -4.524 8.843 1.00 90.88 84 ALA A O 1
ATOM 613 N N . LEU A 1 85 ? 3.733 -3.365 7.098 1.00 90.38 85 LEU A N 1
ATOM 614 C CA . LEU A 1 85 ? 3.360 -4.279 6.030 1.00 90.38 85 LEU A CA 1
ATOM 615 C C . LEU A 1 85 ? 4.592 -4.566 5.177 1.00 90.38 85 LEU A C 1
ATOM 617 O O . LEU A 1 85 ? 5.493 -3.741 5.073 1.00 90.38 85 LEU A O 1
ATOM 621 N N . GLU A 1 86 ? 4.594 -5.709 4.517 1.00 90.44 86 GLU A N 1
ATOM 622 C CA . GLU A 1 86 ? 5.549 -6.051 3.470 1.00 90.44 86 GLU A CA 1
ATOM 623 C C . GLU A 1 86 ? 4.747 -6.378 2.217 1.00 90.44 86 GLU A C 1
ATOM 625 O O . GLU A 1 86 ? 3.862 -7.231 2.272 1.00 90.44 86 GLU A O 1
ATOM 630 N N . CYS A 1 87 ? 5.008 -5.685 1.114 1.00 89.38 87 CYS A N 1
ATOM 631 C CA . CYS A 1 87 ? 4.309 -5.876 -0.159 1.00 89.38 87 CYS A CA 1
ATOM 632 C C . CYS A 1 87 ? 5.291 -6.307 -1.233 1.00 89.38 87 CYS A C 1
ATOM 634 O O . CYS A 1 87 ? 6.458 -5.938 -1.152 1.00 89.38 87 CYS A O 1
ATOM 636 N N . ALA A 1 88 ? 4.844 -7.088 -2.213 1.00 88.75 88 ALA A N 1
ATOM 637 C CA . ALA A 1 88 ? 5.720 -7.521 -3.291 1.00 88.75 88 ALA A CA 1
ATOM 638 C C . ALA A 1 88 ? 6.388 -6.312 -3.968 1.00 88.75 88 ALA A C 1
ATOM 640 O O . ALA A 1 88 ? 5.743 -5.299 -4.255 1.00 88.75 88 ALA A O 1
ATOM 641 N N . ALA A 1 89 ? 7.699 -6.404 -4.189 1.00 84.38 89 ALA A N 1
ATOM 642 C CA . ALA A 1 89 ? 8.422 -5.368 -4.905 1.00 84.38 89 ALA A CA 1
ATOM 643 C C . ALA A 1 89 ? 8.016 -5.391 -6.388 1.00 84.38 89 ALA A C 1
ATOM 645 O O . ALA A 1 89 ? 7.740 -6.443 -6.973 1.00 84.38 89 ALA A O 1
ATOM 646 N N . SER A 1 90 ? 8.005 -4.222 -7.014 1.00 70.56 90 SER A N 1
ATOM 647 C CA . SER A 1 90 ? 7.422 -4.003 -8.343 1.00 70.56 90 SER A CA 1
ATOM 648 C C . SER A 1 90 ? 8.117 -4.743 -9.492 1.00 70.56 90 SER A C 1
ATOM 650 O O . SER A 1 90 ? 7.521 -4.944 -10.546 1.00 70.56 90 SER A O 1
ATOM 652 N N . PHE A 1 91 ? 9.362 -5.190 -9.297 1.00 68.31 91 PHE A N 1
ATOM 653 C CA . PHE A 1 91 ? 10.121 -5.969 -10.286 1.00 68.31 91 PHE A CA 1
ATOM 654 C C . PHE A 1 91 ? 10.078 -7.483 -10.043 1.00 68.31 91 PHE A C 1
ATOM 656 O O . PHE A 1 91 ? 10.881 -8.228 -10.611 1.00 68.31 91 PHE A O 1
ATOM 663 N N . THR A 1 92 ? 9.165 -7.957 -9.199 1.00 71.62 92 THR A N 1
ATOM 664 C CA . THR A 1 92 ? 9.106 -9.363 -8.792 1.00 71.62 92 THR A CA 1
ATOM 665 C C . THR A 1 92 ? 7.924 -10.068 -9.448 1.00 71.62 92 THR A C 1
ATOM 667 O O . THR A 1 92 ? 6.938 -9.451 -9.838 1.00 71.62 92 THR A O 1
ATOM 670 N N . LEU A 1 93 ? 8.015 -11.394 -9.577 1.00 74.75 93 LEU A N 1
ATOM 671 C CA . LEU A 1 93 ? 6.871 -12.234 -9.965 1.00 74.75 93 LEU A CA 1
ATOM 672 C C . LEU A 1 93 ? 5.951 -12.546 -8.772 1.00 74.75 93 LEU A C 1
ATOM 674 O O . LEU A 1 93 ? 4.994 -13.308 -8.914 1.00 74.75 93 LEU A O 1
ATOM 678 N N . GLN A 1 94 ? 6.274 -12.023 -7.588 1.00 76.56 94 GLN A N 1
ATOM 679 C CA . GLN A 1 94 ? 5.455 -12.172 -6.396 1.00 76.56 94 GLN A CA 1
ATOM 680 C C . GLN A 1 94 ? 4.378 -11.088 -6.374 1.00 76.56 94 GLN A C 1
ATOM 682 O O . GLN A 1 94 ? 4.492 -10.061 -7.034 1.00 76.56 94 GLN A O 1
ATOM 687 N N . SER A 1 95 ? 3.294 -11.352 -5.651 1.00 82.50 95 SER A N 1
ATOM 688 C CA . SER A 1 95 ? 2.189 -10.408 -5.492 1.00 82.50 95 SER A CA 1
ATOM 689 C C . SER A 1 95 ? 1.592 -10.524 -4.100 1.00 82.50 95 SER A C 1
ATOM 691 O O . SER A 1 95 ? 1.680 -11.569 -3.443 1.00 82.50 95 SER A O 1
ATOM 693 N N . GLY A 1 96 ? 0.955 -9.444 -3.680 1.00 86.00 96 GLY A N 1
ATOM 694 C CA . GLY A 1 96 ? 0.257 -9.325 -2.420 1.00 86.00 96 GLY A CA 1
ATOM 695 C C . GLY A 1 96 ? 1.123 -8.751 -1.306 1.00 86.00 96 GLY A C 1
ATOM 696 O O . GLY A 1 96 ? 2.346 -8.626 -1.393 1.00 86.00 96 GLY A O 1
ATOM 697 N N . CYS A 1 97 ? 0.440 -8.440 -0.207 1.00 90.19 97 CYS A N 1
ATOM 698 C CA . CYS A 1 97 ? 1.058 -7.941 1.007 1.00 90.19 97 CYS A CA 1
ATOM 699 C C . CYS A 1 97 ? 0.850 -8.896 2.178 1.00 90.19 97 CYS A C 1
ATOM 701 O O . CYS A 1 97 ? -0.092 -9.692 2.217 1.00 90.19 97 CYS A O 1
ATOM 703 N N . ARG A 1 98 ? 1.723 -8.773 3.170 1.00 88.69 98 ARG A N 1
ATOM 704 C CA . ARG A 1 98 ? 1.651 -9.467 4.451 1.00 88.69 98 ARG A CA 1
ATOM 705 C C . ARG A 1 98 ? 1.889 -8.482 5.588 1.00 88.69 98 ARG A C 1
ATOM 707 O O . ARG A 1 98 ? 2.558 -7.467 5.419 1.00 88.69 98 ARG A O 1
ATOM 714 N N . LEU A 1 99 ? 1.337 -8.780 6.762 1.00 88.19 99 LEU A N 1
ATOM 715 C CA . LEU A 1 99 ? 1.694 -8.046 7.975 1.00 88.19 99 LEU A CA 1
ATOM 716 C C . LEU A 1 99 ? 3.145 -8.369 8.317 1.00 88.19 99 LEU A C 1
ATOM 718 O O . LEU A 1 99 ? 3.498 -9.545 8.456 1.00 88.19 99 LEU A O 1
ATOM 722 N N . GLN A 1 100 ? 3.966 -7.335 8.477 1.00 82.75 100 GLN A N 1
ATOM 723 C CA . GLN A 1 100 ? 5.316 -7.522 8.978 1.00 82.75 100 GLN A CA 1
ATOM 724 C C . GLN A 1 100 ? 5.190 -8.061 10.405 1.00 82.75 100 GLN A C 1
ATOM 726 O O . GLN A 1 100 ? 4.494 -7.473 11.241 1.00 82.75 100 GLN A O 1
ATOM 731 N N . ARG A 1 101 ? 5.796 -9.223 10.696 1.00 62.50 101 ARG A N 1
ATOM 732 C CA . ARG A 1 101 ? 5.813 -9.740 12.072 1.00 62.50 101 ARG A CA 1
ATOM 733 C C . ARG A 1 101 ? 6.440 -8.662 12.938 1.00 62.50 101 ARG A C 1
ATOM 735 O O . ARG A 1 101 ? 7.588 -8.299 12.716 1.00 62.50 101 ARG A O 1
ATOM 742 N N . ALA A 1 102 ? 5.673 -8.153 13.897 1.00 54.75 102 ALA A N 1
ATOM 743 C CA . ALA A 1 102 ? 6.106 -7.081 14.771 1.00 54.75 102 ALA A CA 1
ATOM 744 C C . ALA A 1 102 ? 7.367 -7.499 15.547 1.00 54.75 102 ALA A C 1
ATOM 746 O O . ALA A 1 102 ? 7.290 -8.072 16.631 1.00 54.75 102 ALA A O 1
ATOM 747 N N . GLY A 1 103 ? 8.542 -7.161 15.020 1.00 47.25 103 GLY A N 1
ATOM 748 C CA . GLY A 1 103 ? 9.646 -6.720 15.851 1.00 47.25 103 GLY A CA 1
ATOM 749 C C . GLY A 1 103 ? 9.223 -5.360 16.374 1.00 47.25 103 GLY A C 1
ATOM 750 O O . GLY A 1 103 ? 9.413 -4.361 15.693 1.00 47.25 103 GLY A O 1
ATOM 751 N N . ALA A 1 104 ? 8.508 -5.351 17.500 1.00 40.53 104 ALA A N 1
ATOM 752 C CA . ALA A 1 104 ? 7.927 -4.156 18.087 1.00 40.53 104 ALA A CA 1
ATOM 753 C C . ALA A 1 104 ? 8.952 -3.013 18.113 1.00 40.53 104 ALA A C 1
ATOM 755 O O . ALA A 1 104 ? 9.862 -3.007 18.942 1.00 40.53 104 ALA A O 1
ATOM 756 N N . VAL A 1 105 ? 8.782 -2.017 17.243 1.00 47.28 105 VAL A N 1
ATOM 757 C CA . VAL A 1 105 ? 9.358 -0.700 17.497 1.00 47.28 105 VAL A CA 1
ATOM 758 C C . VAL A 1 105 ? 8.484 -0.085 18.581 1.00 47.28 105 VAL A C 1
ATOM 760 O O . VAL A 1 105 ? 7.502 0.604 18.320 1.00 47.28 105 VAL A O 1
ATOM 763 N N . VAL A 1 106 ? 8.820 -0.424 19.828 1.00 47.22 106 VAL A N 1
ATOM 764 C CA . VAL A 1 106 ? 8.447 0.353 21.006 1.00 47.22 106 VAL A CA 1
ATOM 765 C C . VAL A 1 106 ? 9.110 1.706 20.815 1.00 47.22 106 VAL A C 1
ATOM 767 O O . VAL A 1 106 ? 10.315 1.833 21.031 1.00 47.22 106 VAL A O 1
ATOM 770 N N . ASN A 1 107 ? 8.355 2.702 20.358 1.00 36.69 107 ASN A N 1
ATOM 771 C CA . ASN A 1 107 ? 8.843 4.067 20.440 1.00 36.69 107 ASN A CA 1
ATOM 772 C C . ASN A 1 107 ? 8.511 4.607 21.834 1.00 36.69 107 ASN A C 1
ATOM 774 O O . ASN A 1 107 ? 7.364 4.533 22.278 1.00 36.69 107 ASN A O 1
ATOM 778 N N . ARG A 1 108 ? 9.575 5.020 22.519 1.00 37.47 108 ARG A N 1
ATOM 779 C CA . ARG A 1 108 ? 9.650 5.428 23.923 1.00 37.47 108 ARG A CA 1
ATOM 780 C C . ARG A 1 108 ? 9.134 6.846 24.126 1.00 37.47 108 ARG A C 1
ATOM 782 O O . ARG A 1 108 ? 9.351 7.670 23.211 1.00 37.47 108 ARG A O 1
#

Secondary structure (DSSP, 8-state):
-HHHHHHHHHHHHHHHHHHHHSSSSSSSHHHHHHHHHHHHHHH-TTEEEEEEEE-SS-SSSSSEEEEEEEEEETTT-PPPEEEEEEEE-TTSS---EEEPP-------